Protein AF-A0A2X2K045-F1 (afdb_monomer_lite)

Foldseek 3Di:
DPVVVWDKQAQDQDKWKKKAWDQDFFWDFLLRIDTDPRMDTPCRRHTDDGAHPRGIDIDIDIDGPDPDDDDPVNVPDVPDDDD

InterPro domains:
  IPR011262 DNA-directed RNA polymerase, insert domain [PF01000] (1-79)
  IPR036643 DNA-directed RNA polymerase, insert domain superfamily [G3DSA:2.170.120.12] (1-81)
  IPR036643 DNA-directed RNA polymerase, insert domain superfamily [SSF56553] (1-76)

Structure (mmCIF, N/CA/C/O backbone):
data_AF-A0A2X2K045-F1
#
_entry.id   AF-A0A2X2K045-F1
#
loop_
_atom_site.group_PDB
_atom_site.id
_atom_site.type_symbol
_atom_site.label_atom_id
_atom_site.label_alt_id
_atom_site.label_comp_id
_atom_site.label_asym_id
_atom_site.label_entity_id
_atom_site.label_seq_id
_atom_site.pdbx_PDB_ins_code
_atom_site.Cartn_x
_atom_site.Cartn_y
_atom_site.Cartn_z
_atom_site.occupancy
_atom_site.B_iso_or_equiv
_atom_site.auth_seq_id
_atom_site.auth_comp_id
_atom_site.auth_asym_id
_atom_site.auth_atom_id
_atom_site.pdbx_PDB_model_num
ATOM 1 N N . MET A 1 1 ? -7.443 10.575 2.545 1.00 51.06 1 MET A N 1
ATOM 2 C CA . MET A 1 1 ? -7.113 9.301 1.874 1.00 51.06 1 MET A CA 1
ATOM 3 C C . MET A 1 1 ? -5.727 9.475 1.275 1.00 51.06 1 MET A C 1
ATOM 5 O O . MET A 1 1 ? -5.538 10.417 0.513 1.00 51.06 1 MET A O 1
ATOM 9 N N . ASN A 1 2 ? -4.747 8.667 1.683 1.00 57.56 2 ASN A N 1
ATOM 10 C CA . ASN A 1 2 ? -3.321 8.995 1.504 1.00 57.56 2 ASN A CA 1
ATOM 11 C C . ASN A 1 2 ? -2.627 8.163 0.414 1.00 57.56 2 ASN A C 1
ATOM 13 O O . ASN A 1 2 ? -1.416 7.982 0.450 1.00 57.56 2 ASN A O 1
ATOM 17 N N . ILE A 1 3 ? -3.377 7.703 -0.590 1.00 63.47 3 ILE A N 1
ATOM 18 C CA . ILE A 1 3 ? -2.880 6.801 -1.645 1.00 63.47 3 ILE A CA 1
ATOM 19 C C . ILE A 1 3 ? -1.677 7.392 -2.409 1.00 63.47 3 ILE A C 1
ATOM 21 O O . ILE A 1 3 ? -0.793 6.651 -2.816 1.00 63.47 3 ILE A O 1
ATOM 25 N N . LYS A 1 4 ? -1.564 8.725 -2.533 1.00 67.75 4 LYS A N 1
ATOM 26 C CA . LYS A 1 4 ? -0.401 9.379 -3.172 1.00 67.75 4 LYS A CA 1
ATOM 27 C C . LYS A 1 4 ? 0.923 9.225 -2.408 1.00 67.75 4 LYS A C 1
ATOM 29 O O . LYS A 1 4 ? 1.969 9.496 -2.983 1.00 67.75 4 LYS A O 1
ATOM 34 N N . GLN A 1 5 ? 0.885 8.847 -1.130 1.00 74.06 5 GLN A N 1
ATOM 35 C CA . GLN A 1 5 ? 2.088 8.604 -0.324 1.00 74.06 5 GLN A CA 1
ATOM 36 C C . GLN A 1 5 ? 2.562 7.147 -0.415 1.00 74.06 5 GLN A C 1
ATOM 38 O O . GLN A 1 5 ? 3.584 6.804 0.174 1.00 74.06 5 GLN A O 1
ATOM 43 N N . LEU A 1 6 ? 1.827 6.282 -1.119 1.00 79.12 6 LEU A N 1
ATOM 44 C CA . LEU A 1 6 ? 2.175 4.878 -1.286 1.00 79.12 6 LEU A CA 1
ATOM 45 C C . LEU A 1 6 ? 3.444 4.755 -2.137 1.00 79.12 6 LEU A C 1
ATOM 47 O O . LEU A 1 6 ? 3.485 5.205 -3.282 1.00 79.12 6 LEU A O 1
ATOM 51 N N . ALA A 1 7 ? 4.485 4.162 -1.558 1.00 82.75 7 ALA A N 1
ATOM 52 C CA . ALA A 1 7 ? 5.760 3.945 -2.214 1.00 82.75 7 ALA A CA 1
ATOM 53 C C . ALA A 1 7 ? 5.798 2.508 -2.735 1.00 82.75 7 ALA A C 1
ATOM 55 O O . ALA A 1 7 ? 5.860 1.549 -1.966 1.00 82.75 7 ALA A O 1
ATOM 56 N N . LEU A 1 8 ? 5.743 2.378 -4.057 1.00 84.31 8 LEU A N 1
ATOM 57 C CA . LEU A 1 8 ? 5.714 1.103 -4.763 1.00 84.31 8 LEU A CA 1
ATOM 58 C C . LEU A 1 8 ? 6.982 0.963 -5.596 1.00 84.31 8 LEU A C 1
ATOM 60 O O . LEU A 1 8 ? 7.416 1.915 -6.249 1.00 84.31 8 LEU A O 1
ATOM 64 N N . LYS A 1 9 ? 7.539 -0.239 -5.627 1.00 83.56 9 LYS A N 1
ATOM 65 C CA . LYS A 1 9 ? 8.612 -0.613 -6.538 1.00 83.56 9 LYS A CA 1
ATOM 66 C C . LYS A 1 9 ? 8.097 -1.697 -7.471 1.00 83.56 9 LYS A C 1
ATOM 68 O O . LYS A 1 9 ? 7.720 -2.771 -7.023 1.00 83.56 9 LYS A O 1
ATOM 73 N N . ILE A 1 10 ? 8.068 -1.391 -8.765 1.00 86.31 10 ILE A N 1
AT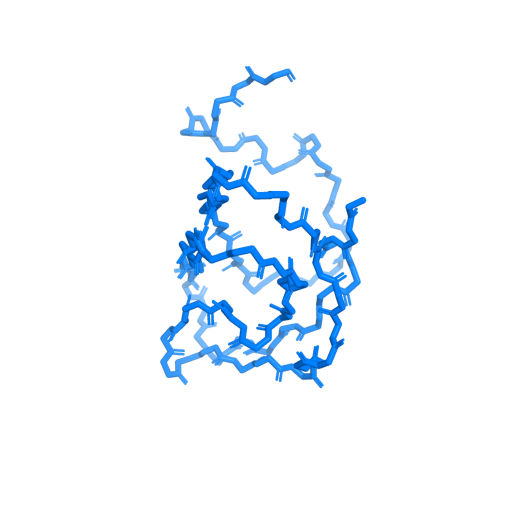OM 74 C CA . ILE A 1 10 ? 7.600 -2.307 -9.808 1.00 86.31 10 ILE A CA 1
ATOM 75 C C . ILE A 1 10 ? 8.812 -2.776 -10.611 1.00 86.31 10 ILE A C 1
ATOM 77 O O . ILE A 1 10 ? 9.564 -1.966 -11.167 1.00 86.31 10 ILE A O 1
ATOM 81 N N . TYR A 1 11 ? 9.019 -4.088 -10.642 1.00 84.94 11 TYR A N 1
ATOM 82 C CA . TYR A 1 11 ? 10.110 -4.720 -11.375 1.00 84.94 11 TYR A CA 1
ATOM 83 C C . TYR A 1 11 ? 9.766 -4.889 -12.861 1.00 84.94 11 TYR A C 1
ATOM 85 O O . TYR A 1 11 ? 10.641 -4.682 -13.703 1.00 84.94 11 TYR A O 1
ATOM 93 N N . SER A 1 12 ? 8.494 -5.155 -13.179 1.00 81.12 12 SER A N 1
ATOM 94 C CA . SER A 1 12 ? 7.996 -5.248 -14.558 1.00 81.12 12 SER A CA 1
ATOM 95 C C . SER A 1 12 ? 7.818 -3.873 -15.228 1.00 81.12 12 SER A C 1
ATOM 97 O O . SER A 1 12 ? 7.782 -2.831 -14.569 1.00 81.12 12 SER A O 1
ATOM 99 N N . GLU A 1 13 ? 7.747 -3.867 -16.557 1.00 77.50 13 GLU A N 1
ATOM 100 C CA . GLU A 1 13 ? 7.424 -2.693 -17.385 1.00 77.50 13 GLU A CA 1
ATOM 101 C C . GLU A 1 13 ? 5.928 -2.619 -17.742 1.00 77.50 13 GLU A C 1
ATOM 103 O O . GLU A 1 13 ? 5.469 -1.616 -18.280 1.00 77.50 13 GLU A O 1
ATOM 108 N N . GLU A 1 14 ? 5.168 -3.665 -17.417 1.00 80.50 14 GLU A N 1
ATOM 109 C CA . GLU A 1 14 ? 3.726 -3.755 -17.653 1.00 80.50 14 GLU A CA 1
ATOM 110 C C . GLU A 1 14 ? 2.909 -3.103 -16.529 1.00 80.50 14 GLU A C 1
ATOM 112 O O . GLU A 1 14 ? 3.364 -2.988 -15.386 1.00 80.50 14 GLU A O 1
ATOM 117 N N . ASP A 1 15 ? 1.665 -2.735 -16.848 1.00 81.31 15 ASP A N 1
ATOM 118 C CA . ASP A 1 15 ? 0.670 -2.329 -15.858 1.00 81.31 15 ASP A CA 1
ATOM 119 C C . ASP A 1 15 ? 0.442 -3.438 -14.828 1.00 81.31 15 ASP A C 1
ATOM 121 O O . ASP A 1 15 ? 0.134 -4.583 -15.170 1.00 81.31 15 ASP A O 1
ATOM 125 N N . LYS A 1 16 ? 0.553 -3.097 -13.544 1.00 84.25 16 LYS A N 1
ATOM 126 C CA . LYS A 1 16 ? 0.248 -4.008 -12.442 1.00 84.25 16 LYS A CA 1
ATOM 127 C C . LYS A 1 16 ? -1.014 -3.555 -11.739 1.00 84.25 16 LYS A C 1
ATOM 129 O O . LYS A 1 16 ? -1.155 -2.397 -11.353 1.00 84.25 16 LYS A O 1
ATOM 134 N N . THR A 1 17 ? -1.942 -4.486 -11.569 1.00 84.06 17 THR A N 1
ATOM 135 C CA . THR A 1 17 ? -3.174 -4.235 -10.824 1.00 84.06 17 THR A CA 1
ATOM 136 C C . THR A 1 17 ? -2.936 -4.580 -9.361 1.00 84.06 17 THR A C 1
ATOM 138 O O . THR A 1 17 ? -2.485 -5.678 -9.053 1.00 84.06 17 THR A O 1
ATOM 141 N N . LEU A 1 18 ? -3.237 -3.647 -8.465 1.00 85.69 18 LEU A N 1
ATOM 142 C CA . LEU A 1 18 ? -3.278 -3.867 -7.027 1.00 85.69 18 LEU A CA 1
ATOM 143 C C . LEU A 1 18 ? -4.734 -3.845 -6.566 1.00 85.69 18 LEU A C 1
ATOM 145 O O . LEU A 1 18 ? -5.532 -3.033 -7.042 1.00 85.69 18 LEU A O 1
ATOM 149 N N . GLU A 1 19 ? -5.085 -4.709 -5.624 1.00 87.69 19 GLU A N 1
ATOM 150 C CA . GLU A 1 19 ? -6.445 -4.780 -5.089 1.00 87.69 19 GLU A CA 1
ATOM 151 C C . GLU A 1 19 ? -6.430 -4.725 -3.560 1.00 87.69 19 GLU A C 1
ATOM 153 O O . GLU A 1 19 ? -5.555 -5.280 -2.906 1.00 87.69 19 GLU A O 1
ATOM 158 N N . ILE A 1 20 ? -7.402 -4.026 -2.987 1.00 87.62 20 ILE A N 1
ATOM 159 C CA . ILE A 1 20 ? -7.656 -3.964 -1.549 1.00 87.62 20 ILE A CA 1
ATOM 160 C C . ILE A 1 20 ? -9.083 -4.467 -1.359 1.00 87.62 20 ILE A C 1
ATOM 162 O O . ILE A 1 20 ? -10.007 -3.830 -1.864 1.00 87.62 20 ILE A O 1
ATOM 166 N N . ASP A 1 21 ? -9.265 -5.585 -0.655 1.00 88.44 21 ASP A N 1
ATOM 167 C CA . ASP A 1 21 ? -10.579 -6.104 -0.242 1.00 88.44 21 ASP A CA 1
ATOM 168 C C . ASP A 1 21 ? -10.550 -6.341 1.270 1.00 88.44 21 ASP A C 1
ATOM 170 O O . ASP A 1 21 ? -10.174 -7.413 1.735 1.00 88.44 21 ASP A O 1
ATOM 174 N N . VAL A 1 22 ? -10.923 -5.321 2.047 1.00 86.50 22 VAL A N 1
ATOM 175 C CA . VAL A 1 22 ? -10.972 -5.417 3.514 1.00 86.50 22 VAL A CA 1
ATOM 176 C C . VAL A 1 22 ? -12.415 -5.311 3.986 1.00 86.50 22 VAL A C 1
ATOM 178 O O . VAL A 1 22 ? -13.123 -4.353 3.663 1.00 86.50 22 VAL A O 1
ATOM 181 N N . ARG A 1 23 ? -12.860 -6.321 4.740 1.00 83.44 23 ARG A N 1
ATOM 182 C CA . ARG A 1 23 ? -14.227 -6.435 5.287 1.00 83.44 23 ARG A CA 1
ATOM 183 C C . ARG A 1 23 ? -14.286 -6.282 6.800 1.00 83.44 23 ARG A C 1
ATOM 185 O O . ARG A 1 23 ? -15.374 -6.161 7.358 1.00 83.44 23 ARG A O 1
ATOM 192 N N . ASP A 1 24 ? -13.133 -6.311 7.447 1.00 80.75 24 ASP A N 1
ATOM 193 C CA . ASP A 1 24 ? -13.026 -6.216 8.889 1.00 80.75 24 ASP A CA 1
ATOM 194 C C . ASP A 1 24 ? -13.030 -4.757 9.349 1.00 80.75 24 ASP A C 1
ATOM 196 O O . ASP A 1 24 ? -12.579 -3.845 8.649 1.00 80.75 24 ASP A O 1
ATOM 200 N N . GLU A 1 25 ? -13.572 -4.536 10.546 1.00 86.75 25 GLU A N 1
ATOM 201 C CA . GLU A 1 25 ? -13.498 -3.236 11.202 1.00 86.75 25 GLU A CA 1
ATOM 202 C C . GLU A 1 25 ? -12.055 -2.961 11.636 1.00 86.75 25 GLU A C 1
ATOM 204 O O . GLU A 1 25 ? -11.443 -3.774 12.326 1.00 86.75 25 GLU A O 1
ATOM 209 N N . GLY A 1 26 ? -11.494 -1.820 11.230 1.00 86.50 26 GLY A N 1
ATOM 210 C CA . GLY A 1 26 ? -10.107 -1.514 11.565 1.00 86.50 26 GLY A CA 1
ATOM 211 C C . GLY A 1 26 ? -9.397 -0.563 10.615 1.00 86.50 26 GLY A C 1
ATOM 212 O O . GLY A 1 26 ? -9.980 0.043 9.713 1.00 86.50 26 GLY A O 1
ATOM 213 N N . GLU A 1 27 ? -8.105 -0.397 10.863 1.00 87.75 27 GLU A N 1
ATOM 214 C CA . GLU A 1 27 ? -7.216 0.400 10.028 1.00 87.75 27 GLU A CA 1
ATOM 215 C C . GLU A 1 27 ? -6.699 -0.450 8.870 1.00 87.75 27 GLU A C 1
ATOM 217 O O . GLU A 1 27 ? -6.119 -1.507 9.083 1.00 87.75 27 GLU A O 1
ATOM 222 N N . VAL A 1 28 ? -6.899 0.037 7.648 1.00 87.88 28 VAL A N 1
ATOM 223 C CA . VAL A 1 28 ? -6.358 -0.564 6.429 1.00 87.88 28 VAL A CA 1
ATOM 224 C C . VAL A 1 28 ? -5.017 0.081 6.152 1.00 87.88 28 VAL A C 1
ATOM 226 O O . VAL A 1 28 ? -4.926 1.304 5.968 1.00 87.88 28 VAL A O 1
ATOM 229 N N . THR A 1 29 ? -3.981 -0.740 6.112 1.00 89.44 29 THR A N 1
ATOM 230 C CA . THR A 1 29 ? -2.610 -0.313 5.848 1.00 89.44 29 THR A CA 1
ATOM 231 C C . THR A 1 29 ? -2.189 -0.692 4.434 1.00 89.44 29 THR A C 1
ATOM 233 O O . THR A 1 29 ? -2.895 -1.399 3.718 1.00 89.44 29 THR A O 1
ATOM 236 N N . ALA A 1 30 ? -1.031 -0.206 3.995 1.00 87.25 30 ALA A N 1
ATOM 237 C CA . ALA A 1 30 ? -0.471 -0.600 2.710 1.00 87.25 30 ALA A CA 1
ATOM 238 C C . ALA A 1 30 ? -0.117 -2.096 2.666 1.00 87.25 30 ALA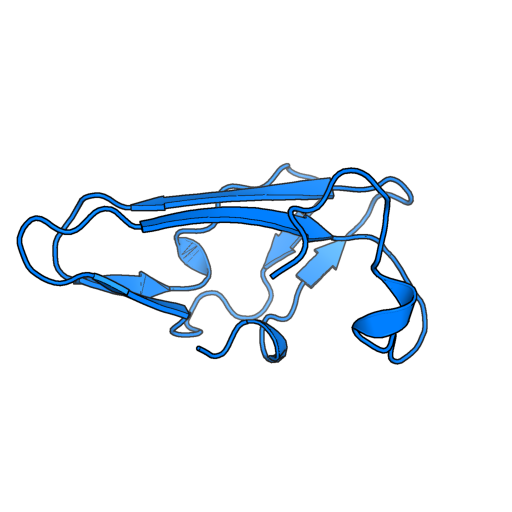 A C 1
ATOM 240 O O . ALA A 1 30 ? -0.094 -2.674 1.588 1.00 87.25 30 ALA A O 1
ATOM 241 N N . SER A 1 31 ? 0.101 -2.736 3.818 1.00 87.62 31 SER A N 1
ATOM 242 C CA . SER A 1 31 ? 0.328 -4.187 3.904 1.00 87.62 31 SER A CA 1
ATOM 243 C C . SER A 1 31 ? -0.883 -5.021 3.485 1.00 87.62 31 SER A C 1
ATOM 245 O O . SER A 1 31 ? -0.716 -6.159 3.064 1.00 87.62 31 SER A O 1
ATOM 247 N N . ASP A 1 32 ? -2.093 -4.466 3.584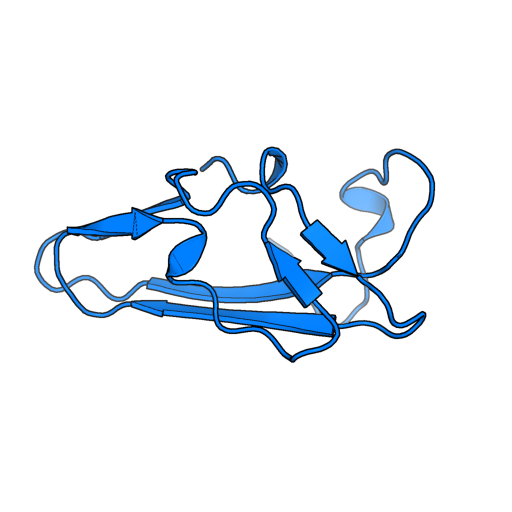 1.00 88.19 32 ASP A N 1
ATOM 248 C CA . ASP A 1 32 ? -3.341 -5.145 3.212 1.00 88.19 32 ASP A CA 1
ATOM 249 C C . ASP A 1 32 ? -3.592 -5.142 1.692 1.00 88.19 32 ASP A C 1
ATOM 251 O O . ASP A 1 32 ? -4.577 -5.702 1.205 1.00 88.19 32 ASP A O 1
ATOM 255 N N . ILE A 1 33 ? -2.723 -4.485 0.921 1.00 88.31 33 ILE A N 1
ATOM 256 C CA . ILE A 1 33 ? -2.819 -4.432 -0.534 1.00 88.31 33 ILE A CA 1
ATOM 257 C C . ILE A 1 33 ? -2.375 -5.778 -1.112 1.00 88.31 33 ILE A C 1
ATOM 259 O O . ILE A 1 33 ? -1.245 -6.217 -0.922 1.00 88.31 33 ILE A O 1
ATOM 263 N N . THR A 1 34 ? -3.247 -6.406 -1.891 1.00 90.19 34 THR A N 1
ATOM 264 C CA . THR A 1 34 ? -2.920 -7.590 -2.685 1.00 90.19 34 THR A CA 1
ATOM 265 C C . THR A 1 34 ? -2.180 -7.166 -3.948 1.00 90.19 34 THR A C 1
ATOM 267 O O . THR A 1 34 ? -2.666 -6.326 -4.711 1.00 90.19 34 THR A O 1
ATOM 270 N N . HIS A 1 35 ? -1.006 -7.752 -4.170 1.00 87.75 35 HIS A N 1
ATOM 271 C CA . HIS A 1 35 ? -0.142 -7.454 -5.306 1.00 87.75 35 HIS A CA 1
ATOM 272 C C . HIS A 1 35 ? 0.623 -8.701 -5.776 1.00 87.75 35 HIS A C 1
ATOM 274 O O . HIS A 1 35 ? 0.835 -9.645 -5.015 1.00 87.75 35 HIS A O 1
ATOM 280 N N . ASP A 1 36 ? 1.051 -8.694 -7.038 1.00 87.69 36 ASP A N 1
ATOM 281 C CA . ASP A 1 36 ? 1.907 -9.733 -7.615 1.00 87.69 36 ASP A CA 1
ATOM 282 C C . ASP A 1 36 ? 3.364 -9.635 -7.131 1.00 87.69 36 ASP A C 1
ATOM 284 O O . ASP A 1 36 ? 3.796 -8.617 -6.584 1.00 87.69 36 ASP A O 1
ATOM 288 N N . SER A 1 37 ? 4.155 -10.682 -7.396 1.00 87.50 37 SER A N 1
ATOM 289 C CA . SER A 1 37 ? 5.586 -10.749 -7.047 1.00 87.50 37 SER A CA 1
ATOM 290 C C . SER A 1 37 ? 6.460 -9.703 -7.753 1.00 87.50 37 SER A C 1
ATOM 292 O O . SER A 1 37 ? 7.569 -9.429 -7.306 1.00 87.50 37 SER A O 1
ATOM 294 N N . ASP A 1 38 ? 5.971 -9.104 -8.839 1.00 85.81 38 ASP A N 1
ATOM 295 C CA . ASP A 1 38 ? 6.657 -8.017 -9.548 1.00 85.81 38 ASP A CA 1
ATOM 296 C C . ASP A 1 38 ? 6.486 -6.647 -8.877 1.00 85.81 38 ASP A C 1
ATOM 298 O O . ASP A 1 38 ? 7.042 -5.657 -9.359 1.00 85.81 38 ASP A O 1
ATOM 302 N N . VAL A 1 39 ? 5.689 -6.564 -7.811 1.00 86.19 39 VAL A N 1
ATOM 303 C CA . VAL A 1 39 ? 5.401 -5.335 -7.073 1.00 86.19 39 VAL A CA 1
ATOM 304 C C . VAL A 1 39 ? 5.861 -5.505 -5.632 1.00 86.19 39 VAL A C 1
ATOM 306 O O . VAL A 1 39 ? 5.591 -6.513 -4.990 1.00 86.19 39 VAL A O 1
ATOM 309 N N . GLU A 1 40 ? 6.546 -4.496 -5.112 1.00 87.75 40 GLU A N 1
ATOM 310 C CA . GLU A 1 40 ? 7.030 -4.451 -3.738 1.00 87.75 40 GLU A CA 1
ATOM 311 C C . GLU A 1 40 ? 6.585 -3.144 -3.080 1.00 87.75 40 GLU A C 1
ATOM 313 O O . GLU A 1 40 ? 6.789 -2.050 -3.616 1.00 87.75 40 GLU A O 1
ATOM 318 N N . ILE A 1 41 ? 5.954 -3.264 -1.914 1.00 88.75 41 ILE A N 1
ATOM 319 C CA . ILE A 1 41 ? 5.475 -2.131 -1.122 1.00 88.75 41 ILE A CA 1
ATOM 320 C C . ILE A 1 41 ? 6.588 -1.715 -0.166 1.00 88.75 41 ILE A C 1
ATOM 322 O O . ILE A 1 41 ? 6.988 -2.474 0.712 1.00 88.75 41 ILE A O 1
ATOM 326 N N . LEU A 1 42 ? 7.091 -0.493 -0.332 1.00 87.75 42 LEU A N 1
ATOM 327 C CA . LEU A 1 42 ? 8.228 0.015 0.440 1.00 87.75 42 LEU A CA 1
ATOM 328 C C . LEU A 1 42 ? 7.812 0.632 1.783 1.00 87.75 42 LEU A C 1
ATOM 330 O O . LEU A 1 42 ? 8.654 0.816 2.657 1.00 87.75 42 LEU A O 1
ATOM 334 N N . ASN A 1 43 ? 6.530 0.964 1.955 1.00 89.25 43 ASN A N 1
ATOM 335 C CA . ASN A 1 43 ? 5.975 1.543 3.179 1.00 89.25 43 ASN A CA 1
ATOM 336 C C . ASN A 1 43 ? 4.725 0.788 3.673 1.00 89.25 43 ASN A C 1
ATOM 338 O O . ASN A 1 43 ? 3.628 1.349 3.668 1.00 89.25 43 ASN A O 1
ATOM 342 N N . PRO A 1 44 ? 4.880 -0.469 4.131 1.00 86.75 44 PRO A N 1
ATOM 343 C CA . PRO A 1 44 ? 3.774 -1.327 4.576 1.00 86.75 44 PRO A CA 1
ATOM 344 C C . PRO A 1 44 ? 2.939 -0.737 5.727 1.00 86.75 44 PRO A C 1
ATOM 346 O O . PRO A 1 44 ? 1.745 -1.011 5.835 1.00 86.75 44 PRO A O 1
ATOM 349 N N . GLU A 1 45 ? 3.545 0.109 6.562 1.00 86.88 45 GLU A N 1
ATOM 350 C CA . GLU A 1 45 ? 2.907 0.782 7.703 1.00 86.88 45 GLU A CA 1
ATOM 351 C C . GLU A 1 45 ? 2.013 1.973 7.317 1.00 86.88 45 GLU A C 1
ATOM 353 O O . GLU A 1 45 ? 1.333 2.548 8.168 1.00 86.88 45 GLU A O 1
ATOM 358 N N . LEU A 1 46 ? 2.009 2.380 6.042 1.00 86.94 46 LEU A N 1
ATOM 359 C CA . LEU A 1 46 ? 1.227 3.528 5.603 1.00 86.94 46 LEU A CA 1
ATOM 360 C C . LEU A 1 46 ? -0.266 3.246 5.781 1.00 86.94 46 LEU A C 1
ATOM 362 O O . LEU A 1 46 ? -0.841 2.388 5.116 1.00 86.94 46 LEU A O 1
ATOM 366 N N . LYS A 1 47 ? -0.923 4.045 6.620 1.00 84.81 47 LYS A N 1
ATOM 367 C CA . LYS A 1 47 ? -2.377 4.020 6.766 1.00 84.81 47 LYS A CA 1
ATOM 368 C C . LYS A 1 47 ? -3.064 4.529 5.495 1.00 84.81 47 LYS A C 1
ATOM 370 O O . LYS A 1 47 ? -2.935 5.702 5.130 1.00 84.81 47 LYS A O 1
ATOM 375 N N . ILE A 1 48 ? -3.848 3.665 4.856 1.00 85.12 48 ILE A N 1
ATOM 376 C CA . ILE A 1 48 ? -4.609 3.975 3.639 1.00 85.12 48 ILE A CA 1
ATOM 377 C C . ILE A 1 48 ? -5.982 4.543 4.001 1.00 85.12 48 ILE A C 1
ATOM 379 O O . ILE A 1 48 ? -6.364 5.621 3.523 1.00 85.12 48 ILE A O 1
ATOM 383 N N . ALA A 1 49 ? -6.710 3.830 4.862 1.00 83.25 49 ALA A N 1
ATOM 384 C CA . ALA A 1 49 ? -8.073 4.150 5.268 1.00 83.25 49 ALA A CA 1
ATOM 385 C C . ALA A 1 49 ? -8.416 3.510 6.623 1.00 83.25 49 ALA A C 1
ATOM 387 O O . ALA A 1 49 ? -7.670 2.687 7.141 1.00 83.25 49 ALA A O 1
ATOM 388 N N . THR A 1 50 ? -9.563 3.879 7.190 1.00 85.06 50 THR A N 1
ATOM 389 C CA . THR A 1 50 ? -10.162 3.177 8.332 1.00 85.06 50 THR A CA 1
ATOM 390 C C . THR A 1 50 ? -11.538 2.683 7.907 1.00 85.06 50 THR A C 1
ATOM 392 O O . THR A 1 50 ? -12.352 3.482 7.441 1.00 85.06 50 THR A O 1
ATOM 395 N N . VAL A 1 51 ? -11.807 1.393 8.074 1.00 86.81 51 VAL A N 1
ATOM 396 C CA . VAL A 1 51 ? -13.112 0.782 7.815 1.00 86.81 51 VAL A CA 1
ATOM 397 C C . VAL A 1 51 ? -13.907 0.774 9.114 1.00 86.81 51 VAL A C 1
ATOM 399 O O . VAL A 1 51 ? -13.455 0.271 10.141 1.00 86.81 51 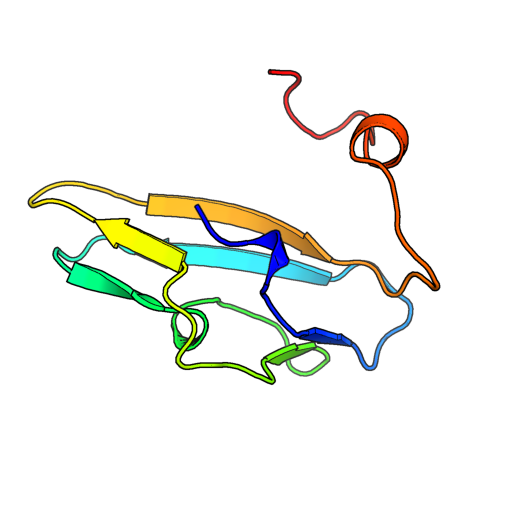VAL A O 1
ATOM 402 N N . SER A 1 52 ? -15.087 1.391 9.084 1.00 85.31 52 SER A N 1
ATOM 403 C CA . SER A 1 52 ? -16.022 1.370 10.213 1.00 85.31 52 SER A CA 1
ATOM 404 C C . SER A 1 52 ? -16.766 0.039 10.283 1.00 85.31 52 SER A C 1
ATOM 406 O O . SER A 1 52 ? -16.868 -0.676 9.291 1.00 85.31 52 SER A O 1
ATOM 408 N N . LYS A 1 53 ? -17.323 -0.281 11.452 1.00 81.62 53 LYS A N 1
ATOM 409 C CA . LYS A 1 53 ? -18.051 -1.528 11.704 1.00 81.62 53 LYS A CA 1
ATOM 410 C C . LYS A 1 53 ? -19.145 -1.800 10.664 1.00 81.62 53 LYS A C 1
ATOM 412 O O . LYS A 1 53 ? -20.050 -0.987 10.490 1.00 81.62 53 LYS A O 1
ATOM 417 N N . GLY A 1 54 ? -19.059 -2.956 10.001 1.00 81.31 54 GLY A N 1
ATOM 418 C CA . GLY A 1 54 ? -19.965 -3.358 8.916 1.00 81.31 54 GLY A CA 1
ATOM 419 C C . GLY A 1 54 ? -19.666 -2.711 7.558 1.00 81.31 54 GLY A C 1
ATOM 420 O O . GLY A 1 54 ? -20.443 -2.878 6.621 1.00 81.31 54 GLY A O 1
ATOM 421 N N . GLY A 1 55 ? -18.571 -1.959 7.449 1.00 82.12 55 GLY A N 1
ATOM 422 C CA . GLY A 1 55 ? -18.078 -1.402 6.199 1.00 82.12 55 GLY A CA 1
ATOM 423 C C . GLY A 1 55 ? -17.284 -2.426 5.394 1.00 82.12 55 GLY A C 1
ATOM 424 O O . GLY A 1 55 ? -16.648 -3.321 5.939 1.00 82.12 55 GLY A O 1
ATOM 425 N N . HIS A 1 56 ? -17.298 -2.264 4.077 1.00 83.31 56 HIS A N 1
ATOM 426 C CA . HIS A 1 56 ? -16.462 -3.020 3.152 1.00 83.31 56 HIS A CA 1
ATOM 427 C C . HIS A 1 56 ? -15.711 -2.018 2.288 1.00 83.31 56 HIS A C 1
ATOM 429 O O . HIS A 1 56 ? -16.325 -1.151 1.665 1.00 83.31 56 HIS A O 1
ATOM 435 N N . LEU A 1 57 ? -14.383 -2.109 2.286 1.00 83.50 57 LEU A N 1
ATOM 436 C CA . LEU A 1 57 ? -13.539 -1.291 1.433 1.00 83.50 57 LEU A CA 1
ATOM 437 C C . LEU A 1 57 ? -12.989 -2.160 0.314 1.00 83.50 57 LEU A C 1
ATOM 439 O O . LEU A 1 57 ? -12.111 -2.9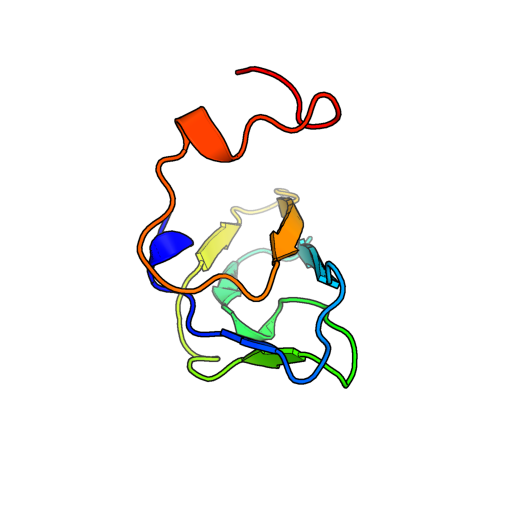92 0.543 1.00 83.50 57 LEU A O 1
ATOM 443 N N . LYS A 1 58 ? -13.508 -1.927 -0.893 1.00 84.50 58 LYS A N 1
ATOM 444 C CA . LYS A 1 58 ? -12.989 -2.520 -2.118 1.00 84.50 58 LYS A CA 1
ATOM 445 C C . LYS A 1 58 ? -12.390 -1.445 -3.009 1.00 84.50 58 LYS A C 1
ATOM 447 O O . LYS A 1 58 ? -13.099 -0.542 -3.447 1.00 84.50 58 LYS A O 1
ATOM 452 N N . ILE A 1 59 ? -11.093 -1.540 -3.278 1.00 84.75 59 ILE A N 1
ATOM 453 C CA . ILE A 1 59 ? -10.371 -0.608 -4.149 1.00 84.75 59 ILE A CA 1
ATOM 454 C C . ILE A 1 59 ? -9.546 -1.419 -5.139 1.00 84.75 59 ILE A C 1
ATOM 456 O O . ILE A 1 59 ? -8.783 -2.293 -4.742 1.00 84.75 59 ILE A O 1
ATOM 460 N N . ARG A 1 60 ? -9.662 -1.087 -6.423 1.00 81.69 60 ARG A N 1
ATOM 461 C CA . ARG A 1 60 ? -8.755 -1.564 -7.465 1.00 81.69 60 ARG A CA 1
ATOM 462 C C . ARG A 1 60 ? -7.897 -0.398 -7.935 1.00 81.69 60 ARG A C 1
ATOM 464 O O . ARG A 1 60 ? -8.426 0.661 -8.262 1.00 81.69 60 ARG A O 1
ATOM 471 N N . LEU A 1 61 ? -6.586 -0.593 -7.949 1.00 81.19 61 LEU A N 1
ATOM 472 C CA . LEU A 1 61 ? -5.602 0.377 -8.411 1.00 81.19 61 LEU A CA 1
ATOM 473 C C . LEU A 1 61 ? -4.822 -0.237 -9.565 1.00 81.19 61 LEU A C 1
ATOM 475 O O . LEU A 1 61 ? -4.491 -1.416 -9.534 1.00 81.19 61 LEU A O 1
ATOM 479 N N . VAL A 1 62 ? -4.495 0.568 -10.565 1.00 81.75 62 VAL A N 1
ATOM 480 C CA . VAL A 1 62 ? -3.545 0.184 -11.610 1.00 81.75 62 VAL A CA 1
ATOM 481 C C . VAL A 1 62 ? -2.303 1.036 -11.409 1.00 81.75 62 VAL A C 1
ATOM 483 O O . VAL A 1 62 ? -2.389 2.264 -11.363 1.00 81.75 62 VAL A O 1
ATOM 486 N N . ALA A 1 63 ? -1.160 0.388 -11.224 1.00 79.69 63 ALA A N 1
ATOM 487 C CA . ALA A 1 63 ? 0.131 1.032 -11.101 1.00 79.69 63 ALA A CA 1
ATOM 488 C C . ALA A 1 63 ? 0.979 0.695 -12.324 1.00 79.69 63 ALA A C 1
ATOM 490 O O . ALA A 1 63 ? 1.229 -0.472 -12.624 1.00 79.69 63 ALA A O 1
ATOM 491 N N . ASN A 1 64 ? 1.447 1.735 -13.005 1.00 77.12 64 ASN A N 1
ATOM 492 C CA . ASN A 1 64 ? 2.394 1.617 -14.102 1.00 77.12 64 ASN A CA 1
ATOM 493 C C . ASN A 1 64 ? 3.757 2.180 -13.688 1.00 77.12 64 ASN A C 1
ATOM 495 O O . ASN A 1 64 ? 3.852 3.109 -12.876 1.00 77.12 64 ASN A O 1
ATOM 499 N N . LYS A 1 65 ? 4.826 1.646 -14.278 1.00 70.81 65 LYS A N 1
ATOM 500 C CA . LYS A 1 65 ? 6.186 2.151 -14.103 1.00 70.81 65 LYS A CA 1
ATOM 501 C C . LYS A 1 65 ? 6.418 3.399 -14.967 1.00 70.81 65 LYS A C 1
ATOM 503 O O . LYS A 1 65 ? 7.062 3.351 -16.010 1.00 70.81 65 LYS A O 1
ATOM 508 N N . GLY A 1 66 ? 5.937 4.547 -14.495 1.00 64.25 66 GLY A N 1
ATOM 509 C CA . GLY A 1 66 ? 6.207 5.857 -15.096 1.00 64.25 66 GLY A CA 1
ATOM 510 C C . GLY A 1 66 ? 7.437 6.557 -14.500 1.00 64.25 66 GLY A C 1
ATOM 511 O O . GLY A 1 66 ? 7.783 6.359 -13.336 1.00 64.25 66 GLY A O 1
ATOM 512 N N . ARG A 1 67 ? 8.098 7.428 -15.275 1.00 51.44 67 ARG A N 1
ATOM 513 C CA . ARG A 1 67 ? 9.061 8.413 -14.744 1.00 51.44 67 ARG A CA 1
ATOM 514 C C . ARG A 1 67 ? 8.385 9.780 -14.638 1.00 51.44 67 ARG A C 1
ATOM 516 O O . ARG A 1 67 ? 7.876 10.279 -15.635 1.00 51.44 67 ARG A O 1
ATOM 523 N N . GLY A 1 68 ? 8.460 10.410 -13.466 1.00 55.38 68 GLY A N 1
ATOM 524 C CA . GLY A 1 68 ? 7.954 11.768 -13.232 1.00 55.38 68 GLY A CA 1
ATOM 525 C C . GLY A 1 68 ? 6.643 11.816 -12.443 1.00 55.38 68 GLY A C 1
ATOM 526 O O . GLY A 1 68 ? 6.220 10.830 -11.848 1.00 55.38 68 GLY A O 1
ATOM 527 N N . TYR A 1 69 ? 6.022 12.994 -12.402 1.00 47.25 69 TYR A N 1
ATOM 528 C CA . TYR A 1 69 ? 4.720 13.221 -11.775 1.00 47.25 69 TYR A CA 1
ATOM 529 C C . TYR A 1 69 ? 3.645 13.239 -12.864 1.00 47.25 69 TYR A C 1
ATOM 531 O O . TYR A 1 69 ? 3.641 14.137 -13.705 1.00 47.25 69 TYR A O 1
ATOM 539 N N . ALA A 1 70 ? 2.746 12.255 -12.858 1.00 52.25 70 ALA A N 1
ATOM 540 C CA . ALA A 1 70 ? 1.590 12.240 -13.748 1.00 52.25 70 ALA A CA 1
ATOM 541 C C . ALA A 1 70 ? 0.417 12.978 -13.087 1.00 52.25 70 ALA A C 1
ATOM 543 O O . ALA A 1 70 ? 0.035 12.687 -11.950 1.00 52.25 70 ALA A O 1
ATOM 544 N N . LEU A 1 71 ? -0.152 13.957 -13.794 1.00 45.72 71 LEU A N 1
ATOM 545 C CA . LEU A 1 71 ? -1.387 14.620 -13.376 1.00 45.72 71 LEU A CA 1
ATOM 546 C C . LEU A 1 71 ? -2.557 13.635 -13.479 1.00 45.72 71 LEU A C 1
ATOM 548 O O . LEU A 1 71 ? -2.600 12.824 -14.399 1.00 45.72 71 LEU A O 1
ATOM 552 N N . ALA A 1 72 ? -3.530 13.735 -12.568 1.00 52.72 72 ALA A N 1
ATOM 553 C CA . ALA A 1 72 ? -4.720 12.880 -12.592 1.00 52.72 72 ALA A CA 1
ATOM 554 C C . ALA A 1 72 ? -5.459 12.951 -13.945 1.00 52.72 72 ALA A C 1
ATOM 556 O O . ALA A 1 72 ? -5.924 11.930 -14.435 1.00 52.72 72 ALA A O 1
ATOM 557 N N . GLU A 1 73 ? -5.458 14.120 -14.598 1.00 52.53 73 GLU A N 1
ATOM 558 C CA . GLU A 1 73 ? -6.013 14.320 -15.945 1.00 52.53 73 GLU A CA 1
ATOM 559 C C . GLU A 1 73 ? -5.337 13.485 -17.046 1.00 52.53 73 GLU A C 1
ATOM 561 O O . GLU A 1 73 ? -5.982 13.160 -18.040 1.00 52.53 73 GLU A O 1
ATOM 566 N N . GLN A 1 74 ? -4.064 13.108 -16.875 1.00 52.84 74 GLN A N 1
ATOM 567 C CA . GLN A 1 74 ? -3.311 12.273 -17.822 1.00 52.84 74 GLN A CA 1
ATOM 568 C C . GLN A 1 74 ? -3.522 10.767 -17.580 1.00 52.84 74 GLN A C 1
ATOM 570 O O . GLN A 1 74 ? -3.202 9.970 -18.454 1.00 52.84 74 GLN A O 1
ATOM 575 N N . ASN A 1 75 ? -4.086 10.377 -16.429 1.00 53.41 75 ASN A N 1
ATOM 576 C CA . ASN A 1 75 ? -4.405 8.985 -16.083 1.00 53.41 75 ASN A CA 1
ATOM 577 C C . ASN A 1 75 ? -5.837 8.575 -16.476 1.00 53.41 75 ASN A C 1
ATOM 579 O O . ASN A 1 75 ? -6.284 7.491 -16.105 1.00 53.41 75 ASN A O 1
ATOM 583 N N . ASN A 1 76 ? -6.554 9.407 -17.241 1.00 47.44 76 ASN A N 1
ATOM 584 C CA . ASN A 1 76 ? -7.864 9.084 -17.811 1.00 47.44 76 ASN A CA 1
ATOM 585 C C . ASN A 1 76 ? -7.730 8.049 -18.941 1.00 47.44 76 ASN A C 1
ATOM 587 O O . ASN A 1 76 ? -7.899 8.358 -20.120 1.00 47.44 76 ASN A O 1
ATOM 591 N N . THR A 1 77 ? -7.414 6.806 -18.588 1.00 48.19 77 THR A N 1
ATOM 592 C CA . THR A 1 77 ? -7.644 5.674 -19.488 1.00 48.19 77 THR A CA 1
ATOM 593 C C . THR A 1 77 ? -9.140 5.375 -19.455 1.00 48.19 77 THR A C 1
ATOM 595 O O . THR A 1 77 ? -9.725 5.318 -18.376 1.00 48.19 77 THR A O 1
ATOM 598 N N . SER A 1 78 ? -9.763 5.210 -20.623 1.00 49.34 78 SER A N 1
ATOM 599 C CA . SER A 1 78 ? -11.221 5.130 -20.839 1.00 49.34 78 SER A CA 1
ATOM 600 C C . SER A 1 78 ? -11.984 4.033 -20.065 1.00 49.34 78 SER A C 1
ATOM 602 O O . SER A 1 78 ? -13.194 3.922 -20.237 1.00 49.34 78 SER A O 1
ATOM 604 N N . ASP A 1 79 ? -11.303 3.242 -19.232 1.00 50.53 79 ASP A N 1
ATOM 605 C CA . ASP A 1 79 ? -11.843 2.151 -18.408 1.00 50.53 79 ASP A CA 1
ATOM 606 C C . ASP A 1 79 ? -12.070 2.545 -16.930 1.00 50.53 79 ASP A C 1
ATOM 608 O O . ASP A 1 79 ? -12.721 1.825 -16.176 1.00 50.53 79 ASP A O 1
ATOM 612 N N . LEU A 1 80 ? -11.570 3.706 -16.490 1.00 49.59 80 LEU A N 1
ATOM 613 C CA . LEU A 1 80 ? -11.804 4.189 -15.127 1.00 49.59 80 LEU A CA 1
ATOM 614 C C . LEU A 1 80 ? -13.135 4.959 -15.065 1.00 49.59 80 LEU A C 1
ATOM 616 O O . LEU A 1 80 ? -13.359 5.843 -15.897 1.00 49.59 80 LEU A O 1
ATOM 620 N N . PRO A 1 81 ? -14.031 4.664 -14.100 1.00 41.56 81 PRO A N 1
ATOM 621 C CA . PRO A 1 81 ? -15.284 5.392 -13.969 1.00 41.56 81 PRO A CA 1
ATOM 622 C C . PRO A 1 81 ? -14.986 6.866 -13.685 1.00 41.56 81 PRO A C 1
ATOM 624 O O . PRO A 1 81 ? -14.382 7.208 -12.669 1.00 41.56 81 PRO A O 1
ATOM 627 N N . LEU A 1 82 ? -15.411 7.719 -14.616 1.00 43.75 82 LEU A N 1
ATOM 628 C CA . LEU A 1 82 ? -15.429 9.169 -14.466 1.00 43.75 82 LEU A CA 1
ATOM 629 C C . LEU A 1 82 ? -16.254 9.513 -13.216 1.00 43.75 82 LEU A C 1
ATOM 631 O O . LEU A 1 82 ? -17.451 9.218 -13.172 1.00 43.75 82 LEU A O 1
ATOM 635 N N . VAL A 1 83 ? -15.612 10.120 -12.217 1.00 40.50 83 VAL A N 1
ATOM 636 C CA . VAL A 1 83 ? -16.277 10.852 -11.128 1.00 40.50 83 VAL A CA 1
ATOM 637 C C . VAL A 1 83 ? -15.992 12.335 -11.260 1.00 40.50 83 VAL A C 1
ATOM 639 O O . VAL A 1 83 ? -14.829 12.683 -11.566 1.00 40.50 83 VAL A O 1
#

Sequence (83 aa):
MNIKQLALKIYSEEDKTLEIDVRDEGEVTASDITHDSDVEILNPELKIATVSKGGHLKIRLVANKGRGYALAEQNNTSDLPLV

Secondary structure (DSSP, 8-state):
--GGG--EEE-SSS-EEEEEEE-SSEEEEGGG-B--TTEEES-TT-EEEEEPTT--EEEEEEE---SS---GGGG--TTSPP-

Radius of gyration: 13.49 Å; chains: 1; bounding box: 30×25×32 Å

Organism: Staphylococcus aureus (NCBI:txid1280)

pLDDT: mean 75.84, std 15.22, range [40.5, 90.19]

=== Feature glossary ===
The record interleaves many kinds of information about one protein. Here is each kind framed as the question it answers.

Q: What does the local fold look like, residue by residue?
A: The Foldseek 3Di string encodes local tertiary geometry as a 20-letter alphabet — one character per residue — derived from the relative positions of nearby Cα atoms. Unlike the amino-acid sequence, 3Di is a direct function of the 3D structure, so two proteins with the same fold have similar 3Di strings even at low sequence identity.

Q: Which residues are in helices, strands, or loops?
A: The SS8 string is DSSP's per-residue secondary-structure call. α-helix (H) means an i→i+4 H-bond ladder; β-strand (E) means the residue participates in a β-sheet; 3₁₀ (G) and π (I) are tighter and wider helices; T/S are turns/bends; '-' is loop.

Q: How big and how compact is the whole molecule?
A: Radius of gyration (Rg) is the root-mean-square distance of Cα atoms from their centroid — a single number for overall size and compactness. A globular domain of N residues has Rg ≈ 2.2·N^0.38 Å; an extended or disordered chain has a much larger Rg. The Cα contact count is the number of residue pairs whose Cα atoms are within 8 Å and are more than four positions apart in sequence — a standard proxy for tertiary packing density. The bounding box is the smallest axis-aligned box enclosing all Cα atoms.

Q: Where is each backbone atom in 3D?
A: Structure coordinates are given as an mmCIF _atom_site loop: one row per atom with element, residue name, chain id, sequence number, and x/y/z position in Å. Only the four main-chain atoms per residue are included here; side chains are omitted to keep the record compact.

Q: What is the amino-acid chain?
A: Primary structure: the covalent order of the twenty standard amino acids along the backbone. Two proteins with the same sequence will (almost always) fold to the same structure; two with 30% identity often share a fold but not the details.

Q: What if only a Cα trace is available?
A: Three-state secondary structure (P-SEA) collapses the eight DSSP classes into helix (a), strand (b), and coil (c). P-SEA assigns these from Cα geometry alone — distances and angles — without requiring backbone oxygens, so it works on any Cα trace.

Q: What family and function is it annotated with?
A: Database cross-references. InterPro integrates a dozen domain/family signature databases into unified entries with residue-range hits. GO terms attach function/process/location labels with evidence codes. CATH codes position the fold in a four-level structural taxonomy. Organism is the NCBI-taxonomy species name.

Q: How confident is the AlphaFold model at each residue?
A: pLDDT is the predicted lDDT-Cα score: AlphaFold's confidence that the local environment of each residue (all inter-atomic distances within 15 Å) is correctly placed. It is a per-residue number between 0 and 100, with higher meaning more reliable.

Q: How mobile is each atom in the crystal?
A: B-factor (Debye–Waller factor) reflects atomic displacement in the crystal lattice. It is an experimental observable (units Å²), not a prediction; low values mean the atom is pinned down, high values mean it moves or is heterogeneous across the crystal.

Q: Which residues are buried vs exposed?
A: SASA measures how much of the protein is reachable by solvent. It is computed by rolling a water-sized probe over the atomic surface and summing the exposed area (Å²). Per-residue SASA distinguishes core (buried, low SASA) from surface (exposed, high SASA) residues; total SASA is a whole-molecule size measure.

Q: What do the diagnostic plots sho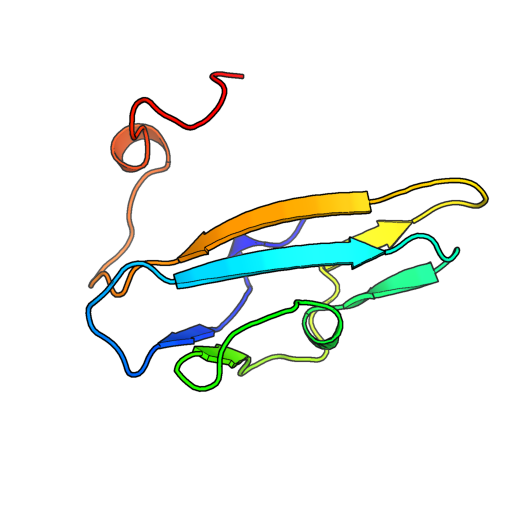w?
A: Plot images: a contact map (which residues are close in 3D, as an N×N binary image), a Ramachandran scatter (backbone torsion angles, revealing secondary-structure composition at a glance), and — for AlphaFold structures — a PAE heatmap (pairwise prediction confidence).

Q: What known structures does this most resemble?
A: The Foldseek neighbor list gives the closest experimentally determined structures in the PDB, ranked by structural alignment. TM-score near 1 means near-identical fold; near 0.3 means only rough topology match. This is how one finds what a novel AlphaFold prediction most resembles in the solved-structure universe.

Q: Are the domains correctly placed relative to each other?
A: Predicted aligned error is AlphaFold's pairwise confidence. Unlike pLDDT (per-residue), PAE is per-residue-pair and captures whether two parts of the structure are correctly placed relative to each other. Units are ångströms of expected positional error.

Q: What do the rendered images show?
A: Structure images are PyMOL renders from six orthogonal camera directions. Cartoon representation draws helices as coils and strands as arrows; sticks shows the backbone as bonds; surface shows the solvent-excluded envelope. Rainbow coloring maps sequence position to hue (blue→red, N→C); chain coloring assigns a distinct color per polypeptide.

Q: What are the backbone torsion angles?
A: φ (phi) and ψ (psi) are the two rotatable backbone dihedrals per residue: φ is the C(i-1)–N–Cα–C torsion, ψ is the N–Cα–C–N(i+1) torsion, both in degrees on (−180°, 180°]. α-helical residues cluster near (−60°, −45°); β-strand residues near (−120°, +130°). A Ramachandran plot is simply a scatter of (φ, ψ) for every residue.